Protein AF-X1N0J0-F1 (afdb_monomer)

Sequence (139 aa):
MSIEQNRWSVVGGQWVEPDETLSSGESLIRQFLIARDFYSKNLKIKDVHIAWSPDVFTGHPVTLAKIYAGCGIQNYVFSRSEPEGKKVFWWESKDGSRILAYKIPGHYNPTYGKLPDYIDTWINTTNYDKPMITIGKGD

Mean predicted aligned error: 4.54 Å

Nearest PDB structures (foldseek):
  1o7d-assembly1_A  TM=8.623E-01  e=2.997E-05  Bos taurus
  7qsx-assembly1_C  TM=4.994E-01  e=1.825E+00  synthetic construct
  7qsv-assembly1_B  TM=5.008E-01  e=1.825E+00  synthetic construct
  5nv3-assembly1_B  TM=5.269E-01  e=3.516E+00  Cereibacter sphaeroides
  8ioj-assembly1_H  TM=4.889E-01  e=3.754E+00  Synechococcus elongatus PCC 6301

InterPro domains:
  IPR000602 Glycoside hydrolase family 38, N-terminal domain [PF01074] (3-123)
  IPR011330 Glycoside hydrolase/deacetylase, beta/alpha-barrel [SSF88713] (3-126)
  IPR027291 Glycoside hydrolase 38, N-terminal domain superfamily [G3DSA:3.20.110.10] (2-132)

Secondary structure (DSSP, 8-state):
-TTTTTS------SSS---TTTS-HHHHHHHHHHHHHHIIIII------EEEESS--S---TTHHHHHHHTT--EEEE-SS--TT-SEEEEE-TTS-EEEEEEPSS-SS--GGGHHHHHHHHHHHSS-S------S---

Structure (mmCIF, N/CA/C/O backbone):
data_AF-X1N0J0-F1
#
_entry.id   AF-X1N0J0-F1
#
loop_
_atom_site.group_PDB
_atom_site.id
_atom_site.type_symbol
_atom_site.label_atom_id
_atom_site.label_alt_id
_atom_site.label_comp_id
_atom_site.label_asym_id
_atom_site.label_entity_id
_atom_site.label_seq_id
_atom_site.pdbx_PDB_ins_code
_atom_site.Cartn_x
_atom_site.Cartn_y
_atom_site.Cartn_z
_atom_site.occupancy
_atom_site.B_iso_or_equiv
_atom_site.auth_seq_id
_atom_site.auth_comp_id
_atom_site.auth_asym_id
_atom_site.auth_atom_id
_atom_site.pdbx_PDB_model_num
ATOM 1 N N . MET A 1 1 ? -18.700 18.196 0.151 1.00 61.72 1 MET A N 1
ATOM 2 C CA . MET A 1 1 ? -17.209 18.272 0.125 1.00 61.72 1 MET A CA 1
ATOM 3 C C . MET A 1 1 ? -16.657 17.532 -1.094 1.00 61.72 1 MET A C 1
ATOM 5 O O . MET A 1 1 ? -17.347 16.663 -1.604 1.00 61.72 1 MET A O 1
ATOM 9 N N . SER A 1 2 ? -15.437 17.824 -1.568 1.00 80.06 2 SER A N 1
ATOM 10 C CA . SER A 1 2 ? -14.836 17.140 -2.739 1.00 80.06 2 SER A CA 1
ATOM 11 C C . SER A 1 2 ? -14.709 15.610 -2.591 1.00 80.06 2 SER A C 1
ATOM 13 O O . SER A 1 2 ? -14.689 1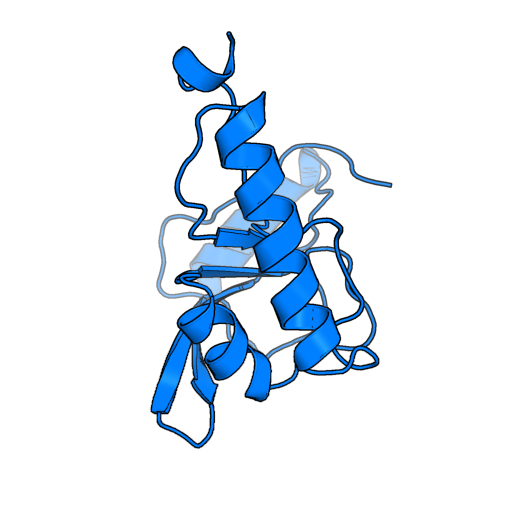4.913 -3.603 1.00 80.06 2 SER A O 1
ATOM 15 N N . ILE A 1 3 ? -14.686 15.099 -1.353 1.00 80.38 3 ILE A N 1
ATOM 16 C CA . ILE A 1 3 ? -14.745 13.664 -1.020 1.00 80.38 3 ILE A CA 1
ATOM 17 C C . ILE A 1 3 ? -16.130 13.077 -1.343 1.00 80.38 3 ILE A C 1
ATOM 19 O O . ILE A 1 3 ? -16.225 12.113 -2.088 1.00 80.38 3 ILE A O 1
ATOM 23 N N . GLU A 1 4 ? -17.219 13.703 -0.874 1.00 80.81 4 GLU A N 1
ATOM 24 C CA . GLU A 1 4 ? -18.606 13.270 -1.163 1.00 80.81 4 GLU A CA 1
ATOM 25 C C . GLU A 1 4 ? -18.936 13.317 -2.669 1.00 80.81 4 GLU A C 1
ATOM 27 O O . GLU A 1 4 ? -19.843 12.637 -3.135 1.00 80.81 4 GLU A O 1
ATOM 32 N N . GLN A 1 5 ? -18.189 14.116 -3.438 1.00 86.31 5 GLN A N 1
ATOM 33 C CA . GLN A 1 5 ? -18.302 14.219 -4.897 1.00 86.31 5 GLN A CA 1
ATOM 34 C C . GLN A 1 5 ? -17.393 13.228 -5.648 1.00 86.31 5 GLN A C 1
ATOM 36 O O . GLN A 1 5 ? -17.231 13.367 -6.857 1.00 86.31 5 GLN A O 1
ATOM 41 N N . ASN A 1 6 ? -16.775 12.263 -4.954 1.00 84.00 6 ASN A N 1
ATOM 42 C CA . ASN A 1 6 ? -15.864 11.253 -5.510 1.00 84.00 6 ASN A CA 1
ATOM 43 C C . ASN A 1 6 ? -14.682 11.822 -6.315 1.00 84.00 6 ASN A C 1
ATOM 45 O O . ASN A 1 6 ? -14.119 11.143 -7.170 1.00 84.00 6 ASN A O 1
ATOM 49 N N . ARG A 1 7 ? -14.273 13.068 -6.044 1.00 90.81 7 ARG A N 1
ATOM 50 C CA . ARG A 1 7 ? -13.066 13.654 -6.652 1.00 90.81 7 ARG A CA 1
ATOM 51 C C . ARG A 1 7 ? -11.807 13.392 -5.833 1.00 90.81 7 ARG A C 1
ATOM 53 O O . ARG A 1 7 ? -10.710 13.550 -6.349 1.00 90.81 7 ARG A O 1
ATOM 60 N N . TRP A 1 8 ? -11.970 13.064 -4.553 1.00 89.88 8 TRP A N 1
ATOM 61 C CA . TRP A 1 8 ? -10.888 12.799 -3.609 1.00 89.88 8 TRP A CA 1
ATOM 62 C C . TRP A 1 8 ? -11.154 11.464 -2.927 1.00 89.88 8 TRP A C 1
ATOM 64 O O . TRP A 1 8 ? -12.228 11.272 -2.360 1.00 89.88 8 TRP A O 1
ATOM 74 N N . SER A 1 9 ? -10.170 10.571 -2.976 1.00 90.56 9 SER A N 1
ATOM 75 C CA . SER A 1 9 ? -10.195 9.285 -2.277 1.00 90.56 9 SER A CA 1
ATOM 76 C C . SER A 1 9 ? -9.151 9.297 -1.170 1.00 90.56 9 SER A C 1
ATOM 78 O O . SER A 1 9 ? -8.035 9.767 -1.381 1.00 90.56 9 SER A O 1
ATOM 80 N N . VAL A 1 10 ? -9.512 8.788 0.006 1.00 92.12 10 VAL A N 1
ATOM 81 C CA . VAL A 1 10 ? -8.575 8.624 1.123 1.00 92.12 10 VAL A CA 1
ATOM 82 C C . VAL A 1 10 ? -7.947 7.237 1.030 1.00 92.12 10 VAL A C 1
ATOM 84 O O . VAL A 1 10 ? -8.656 6.237 0.927 1.00 92.12 10 VAL A O 1
ATOM 87 N N . VAL A 1 11 ? -6.618 7.194 1.057 1.00 93.75 11 VAL A N 1
ATOM 88 C CA . VAL A 1 11 ? -5.795 5.975 1.034 1.00 93.75 11 VAL A CA 1
ATOM 89 C C . VAL A 1 11 ? -4.793 6.013 2.191 1.00 93.75 11 VAL A C 1
ATOM 91 O O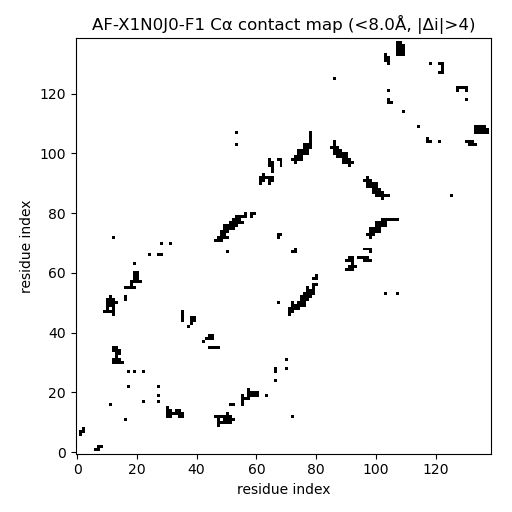 . VAL A 1 11 ? -4.725 6.999 2.923 1.00 93.75 11 VAL A O 1
ATOM 94 N N . GLY A 1 12 ? -4.044 4.932 2.389 1.00 91.69 12 GLY A N 1
ATOM 95 C CA . GLY A 1 12 ? -3.111 4.757 3.501 1.00 91.69 12 GLY A CA 1
ATOM 96 C C . GLY A 1 12 ? -3.768 4.027 4.664 1.00 91.69 12 GLY A C 1
ATOM 97 O O . GLY A 1 12 ? -3.322 2.965 5.084 1.00 91.69 12 GLY A O 1
ATOM 98 N N . GLY A 1 13 ? -4.857 4.581 5.194 1.00 91.38 13 GLY A N 1
ATOM 99 C CA . GLY A 1 13 ? -5.528 3.997 6.357 1.00 91.38 13 GLY A CA 1
ATOM 100 C C . GLY A 1 13 ? -4.769 4.203 7.675 1.00 91.38 13 GLY A C 1
ATOM 101 O O . GLY A 1 13 ? -5.325 3.928 8.731 1.00 91.38 13 GLY A O 1
ATOM 102 N N . GLN A 1 14 ? -3.530 4.691 7.615 1.00 94.88 14 GLN A N 1
ATOM 103 C CA . GLN A 1 14 ? -2.626 4.963 8.731 1.00 94.88 14 GLN A CA 1
ATOM 104 C C . GLN A 1 14 ? -2.621 6.461 9.060 1.00 94.88 14 GLN A C 1
ATOM 106 O O . GLN A 1 14 ? -2.988 7.294 8.232 1.00 94.88 14 GLN A O 1
ATOM 111 N N . TRP A 1 15 ? -2.227 6.814 10.286 1.00 95.88 15 TRP A N 1
ATOM 112 C CA . TRP A 1 15 ? -2.222 8.211 10.737 1.00 95.88 15 TRP A CA 1
ATOM 113 C C . TRP A 1 15 ? -1.085 9.021 10.103 1.00 95.88 15 TRP A C 1
ATOM 115 O O . TRP A 1 15 ? -1.274 10.179 9.739 1.00 95.88 15 TRP A O 1
ATOM 125 N N . VAL A 1 16 ? 0.072 8.388 9.933 1.00 94.44 16 VAL A N 1
ATOM 126 C CA . VAL A 1 16 ? 1.188 8.859 9.100 1.00 94.44 16 VAL A CA 1
ATOM 127 C C . VAL A 1 16 ? 1.625 7.733 8.159 1.00 94.44 16 VAL A C 1
ATOM 129 O O . VAL A 1 16 ? 1.027 6.661 8.183 1.00 94.44 16 VAL A O 1
ATOM 132 N N . GLU A 1 17 ? 2.670 7.954 7.364 1.00 93.06 17 GLU A N 1
ATOM 133 C CA . GLU A 1 17 ? 3.409 6.903 6.651 1.00 93.06 17 GLU A CA 1
ATOM 134 C C . GLU A 1 17 ? 4.563 6.424 7.561 1.00 93.06 17 GLU A C 1
ATOM 136 O O . GLU A 1 17 ? 5.607 7.079 7.615 1.00 93.06 17 GLU A O 1
ATOM 141 N N . PRO A 1 18 ? 4.368 5.385 8.404 1.00 91.81 18 PRO A N 1
ATOM 142 C CA . PRO A 1 18 ? 5.368 4.992 9.387 1.00 91.81 18 PRO A CA 1
ATOM 143 C C . PRO A 1 18 ? 6.485 4.171 8.747 1.00 91.81 18 PRO A C 1
ATOM 145 O O . PRO A 1 18 ? 6.288 3.471 7.758 1.00 91.81 18 PRO A O 1
ATOM 148 N N . ASP A 1 19 ? 7.631 4.137 9.420 1.00 90.38 19 ASP A N 1
ATOM 149 C CA . ASP A 1 19 ? 8.614 3.096 9.164 1.00 90.38 19 ASP A CA 1
ATOM 150 C C . ASP A 1 19 ? 8.037 1.720 9.535 1.00 90.38 19 ASP A C 1
ATOM 152 O O . ASP A 1 19 ? 7.602 1.498 10.670 1.00 90.38 19 ASP A O 1
ATOM 156 N N . GLU A 1 20 ? 8.021 0.797 8.582 1.00 89.69 20 GLU 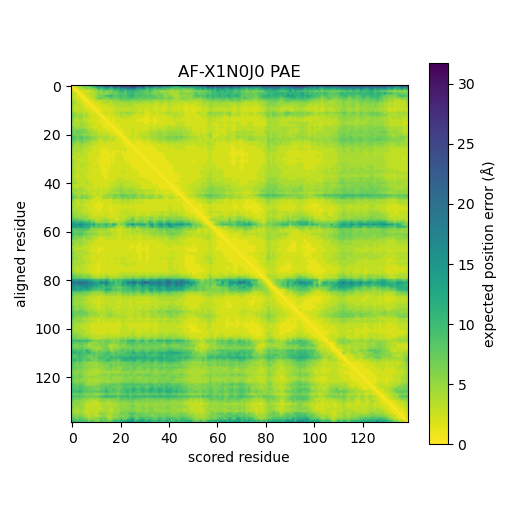A N 1
ATOM 157 C CA . GLU A 1 20 ? 7.351 -0.498 8.724 1.00 89.69 20 GLU A CA 1
ATOM 158 C C . GLU A 1 20 ? 8.232 -1.585 9.354 1.00 89.69 20 GLU A C 1
ATOM 160 O O . GLU A 1 20 ? 7.717 -2.620 9.778 1.00 89.69 20 GLU A O 1
ATOM 165 N N . THR A 1 21 ? 9.545 -1.354 9.446 1.00 89.00 21 THR A N 1
ATOM 166 C CA . THR A 1 21 ? 10.516 -2.333 9.955 1.00 89.00 21 THR A CA 1
ATOM 167 C C . THR A 1 21 ? 10.933 -2.027 11.394 1.00 89.00 21 THR A C 1
ATOM 169 O O . THR A 1 21 ? 11.089 -2.940 12.204 1.00 89.00 21 THR A O 1
ATOM 172 N N . LEU A 1 22 ? 11.098 -0.747 11.733 1.00 89.62 22 LEU A N 1
ATOM 173 C CA . LEU A 1 22 ? 11.487 -0.275 13.064 1.00 89.62 22 LEU A CA 1
ATOM 174 C C . LEU A 1 22 ? 10.299 -0.183 14.025 1.00 89.62 22 LEU A C 1
ATOM 176 O O . LEU A 1 22 ? 10.474 -0.282 15.242 1.00 89.62 22 LEU A O 1
ATOM 180 N N . SER A 1 23 ? 9.089 0.022 13.502 1.00 90.69 23 SER A N 1
ATOM 181 C CA . SER A 1 23 ? 7.891 0.123 14.332 1.00 90.69 23 SER A CA 1
ATOM 182 C C . SER A 1 23 ? 7.504 -1.227 14.925 1.00 90.69 23 SER A C 1
ATOM 184 O O . SER A 1 23 ? 7.463 -2.250 14.244 1.00 90.69 23 SER A O 1
ATOM 186 N N . SER A 1 24 ? 7.122 -1.224 16.204 1.00 93.31 24 SER A N 1
ATOM 187 C CA . SER A 1 24 ? 6.497 -2.399 16.811 1.00 93.31 24 SER A CA 1
ATOM 188 C C . SER A 1 24 ? 5.147 -2.707 16.147 1.00 93.31 24 SER A C 1
ATOM 190 O O . SER A 1 24 ? 4.470 -1.805 15.646 1.00 93.31 24 SER A O 1
ATOM 192 N N . GLY A 1 25 ? 4.707 -3.967 16.204 1.00 93.75 25 GLY A N 1
ATOM 193 C CA . GLY A 1 25 ? 3.399 -4.357 15.665 1.00 93.75 25 GLY A CA 1
ATOM 194 C C . GLY A 1 25 ? 2.234 -3.579 16.291 1.00 93.75 25 GLY A C 1
ATOM 195 O O . GLY A 1 25 ? 1.346 -3.128 15.575 1.00 93.75 25 GLY A O 1
ATOM 196 N N . GLU A 1 26 ? 2.272 -3.339 17.606 1.00 96.25 26 GLU A N 1
ATOM 197 C CA . GLU A 1 26 ? 1.270 -2.520 18.305 1.00 96.25 26 GLU A CA 1
ATOM 198 C C . GLU A 1 26 ? 1.290 -1.065 17.818 1.00 96.25 26 GLU A C 1
ATOM 200 O O . GLU A 1 26 ? 0.237 -0.462 17.608 1.00 96.25 26 GLU A O 1
ATOM 205 N N . SER A 1 27 ? 2.480 -0.502 17.581 1.00 95.69 27 SER A N 1
ATOM 206 C CA . SER A 1 27 ? 2.615 0.847 17.023 1.00 95.69 27 SER A CA 1
ATOM 207 C C . SER A 1 27 ? 1.962 0.940 15.645 1.00 95.69 27 SER A C 1
ATOM 209 O O . SER A 1 27 ? 1.211 1.882 15.402 1.00 95.69 27 SER A O 1
ATOM 211 N N . LEU A 1 28 ? 2.190 -0.048 14.772 1.00 95.62 28 LEU A N 1
ATOM 212 C CA . LEU A 1 28 ? 1.566 -0.109 13.447 1.00 95.62 28 LEU A CA 1
ATOM 213 C C . LEU A 1 28 ? 0.040 -0.226 13.544 1.00 95.62 28 LEU A C 1
ATOM 215 O O . LEU A 1 28 ? -0.667 0.511 12.866 1.00 95.62 28 LEU A O 1
ATOM 219 N N . ILE A 1 29 ? -0.480 -1.081 14.429 1.00 96.69 29 ILE A N 1
ATOM 220 C CA . ILE A 1 29 ? -1.930 -1.218 14.655 1.00 96.69 29 ILE A CA 1
ATOM 221 C C . ILE A 1 29 ? -2.536 0.114 15.116 1.00 96.69 29 ILE A C 1
ATOM 223 O O . ILE A 1 29 ? -3.591 0.527 14.627 1.00 96.69 29 ILE A O 1
ATOM 227 N N . ARG A 1 30 ? -1.862 0.834 16.020 1.00 97.12 30 ARG A N 1
ATOM 228 C CA . ARG A 1 30 ? -2.332 2.139 16.506 1.00 97.12 30 ARG A CA 1
ATOM 229 C C . ARG A 1 30 ? -2.409 3.195 15.413 1.00 97.12 30 ARG A C 1
ATOM 231 O O . ARG A 1 30 ? -3.329 4.008 15.470 1.00 97.12 30 ARG A O 1
ATOM 238 N N . GLN A 1 31 ? -1.526 3.157 14.411 1.00 96.94 31 GLN A N 1
ATOM 239 C CA . GLN A 1 31 ? -1.630 4.048 13.249 1.00 96.94 31 GLN A CA 1
ATOM 240 C C . GLN A 1 31 ? -2.999 3.909 12.572 1.00 96.94 31 GLN A C 1
ATOM 242 O O . GLN A 1 31 ? -3.644 4.920 12.303 1.00 96.94 31 GLN A O 1
ATOM 247 N N . PHE A 1 32 ? -3.476 2.677 12.373 1.00 95.75 32 PHE A N 1
ATOM 248 C CA . PHE A 1 32 ? -4.786 2.418 11.769 1.00 95.75 32 PHE A CA 1
ATOM 249 C C . PHE A 1 32 ? -5.950 2.804 12.683 1.00 95.75 32 PHE A C 1
ATOM 251 O O . PHE A 1 32 ? -6.938 3.378 12.230 1.00 95.75 32 PHE A O 1
ATOM 258 N N . LEU A 1 33 ? -5.850 2.515 13.984 1.00 95.25 33 LEU A N 1
ATOM 259 C CA . LEU A 1 33 ? -6.920 2.830 14.935 1.00 95.25 33 LEU A CA 1
ATOM 260 C C . LEU A 1 33 ? -7.158 4.339 15.061 1.00 95.25 33 LEU A C 1
ATOM 262 O O . LEU A 1 33 ? -8.309 4.775 15.025 1.00 95.25 33 LEU A O 1
ATOM 266 N N . ILE A 1 34 ? -6.081 5.120 15.190 1.00 96.19 34 ILE A N 1
ATOM 267 C CA . ILE A 1 34 ? -6.148 6.582 15.317 1.00 96.19 34 ILE A CA 1
ATOM 268 C C . ILE A 1 34 ? -6.697 7.194 14.024 1.00 96.19 34 ILE A C 1
ATOM 270 O O . ILE A 1 34 ? -7.619 8.009 14.068 1.00 96.19 34 ILE A O 1
ATOM 274 N N . ALA A 1 35 ? -6.180 6.762 12.872 1.00 96.19 35 ALA A N 1
ATOM 275 C CA . ALA A 1 35 ? -6.643 7.236 11.574 1.00 96.19 35 ALA A CA 1
ATOM 276 C C . ALA A 1 35 ? -8.123 6.930 11.338 1.00 96.19 35 ALA A C 1
ATOM 278 O O . ALA A 1 35 ? -8.876 7.825 10.966 1.00 96.19 35 ALA A O 1
ATOM 279 N N . ARG A 1 36 ? -8.573 5.705 11.630 1.00 94.56 36 ARG A N 1
ATOM 280 C CA . ARG A 1 36 ? -9.979 5.311 11.479 1.00 94.56 36 ARG A CA 1
ATOM 281 C C . ARG A 1 36 ? -10.919 6.151 12.343 1.00 94.56 36 ARG A C 1
ATOM 283 O O . ARG A 1 36 ? -11.976 6.560 11.866 1.00 94.56 36 ARG A O 1
ATOM 290 N N . ASP A 1 37 ? -10.545 6.423 13.593 1.00 94.88 37 ASP A N 1
ATOM 291 C CA . ASP A 1 37 ? -11.339 7.280 14.480 1.00 94.88 37 ASP A CA 1
ATOM 292 C C . ASP A 1 37 ? -11.486 8.698 13.903 1.00 94.88 37 ASP A C 1
ATOM 294 O O . ASP A 1 37 ? -12.598 9.228 13.816 1.00 94.88 37 ASP A O 1
ATOM 298 N N . PHE A 1 38 ? -10.387 9.273 13.410 1.00 95.44 38 PHE A N 1
ATOM 299 C CA . PHE A 1 38 ? -10.396 10.577 12.750 1.00 95.44 38 PHE A CA 1
ATOM 300 C C . PHE A 1 38 ? -11.220 10.573 11.454 1.00 95.44 38 PHE A C 1
ATOM 302 O O . PHE A 1 38 ? -12.075 11.436 11.257 1.00 95.44 38 PHE A O 1
ATOM 309 N N . TYR A 1 39 ? -11.024 9.591 10.573 1.00 94.31 39 TYR A N 1
ATOM 310 C CA . TYR A 1 39 ? -11.763 9.485 9.313 1.00 94.31 39 TYR A CA 1
ATOM 311 C C . TYR A 1 39 ? -13.271 9.374 9.542 1.00 94.31 39 TYR A C 1
ATOM 313 O O . TYR A 1 39 ? -14.047 10.059 8.867 1.00 94.31 39 TYR A O 1
ATOM 321 N N . SER A 1 40 ? -13.691 8.589 10.536 1.00 93.38 40 SER A N 1
ATOM 322 C CA . SER A 1 40 ? -15.103 8.442 10.877 1.00 93.38 40 SER A CA 1
ATOM 323 C C . SER A 1 40 ? -15.698 9.746 11.412 1.00 93.38 40 SER A C 1
ATOM 325 O O . SER A 1 40 ? -16.808 10.109 11.024 1.00 93.38 40 SER A O 1
ATOM 327 N N . LYS A 1 41 ? -14.987 10.455 12.298 1.00 94.94 41 LYS A N 1
ATOM 328 C CA . LYS A 1 41 ? -15.488 11.678 12.950 1.00 94.94 41 LYS A CA 1
ATOM 329 C C . LYS A 1 41 ? -15.464 12.899 12.033 1.00 94.94 41 LYS A C 1
ATOM 331 O O . LYS A 1 41 ? -16.392 13.703 12.065 1.00 94.94 41 LYS A O 1
ATOM 336 N N . ASN A 1 42 ? -14.418 13.039 11.222 1.00 93.88 42 ASN A N 1
ATOM 337 C CA . ASN A 1 42 ? -14.134 14.271 10.487 1.00 93.88 42 ASN A CA 1
ATOM 338 C C . ASN A 1 42 ? -14.439 14.167 8.990 1.00 93.88 42 ASN A C 1
ATOM 340 O O . ASN A 1 42 ? -14.828 15.165 8.387 1.00 93.88 42 ASN A O 1
ATOM 344 N N . LEU A 1 43 ? -14.274 12.985 8.386 1.00 91.12 43 LEU A N 1
ATOM 345 C CA . LEU A 1 43 ? -14.418 12.789 6.937 1.00 91.12 43 LEU A CA 1
ATOM 346 C C . LEU A 1 43 ? -15.649 11.956 6.555 1.00 91.12 43 LEU A C 1
ATOM 348 O O . LEU A 1 43 ? -15.950 11.836 5.370 1.00 91.12 43 LEU A O 1
ATOM 352 N N . LYS A 1 44 ? -16.373 11.404 7.543 1.00 90.81 44 LYS A N 1
ATOM 353 C CA . LYS A 1 44 ? -17.490 10.458 7.359 1.00 90.81 44 LYS A CA 1
ATOM 354 C C . LYS A 1 44 ? -17.093 9.211 6.549 1.00 90.81 44 LYS A C 1
ATOM 356 O O . LYS A 1 44 ? -17.930 8.614 5.874 1.00 90.81 44 LYS A O 1
ATOM 361 N N . ILE A 1 45 ? -15.823 8.815 6.623 1.00 90.62 45 ILE A N 1
ATOM 362 C CA . ILE A 1 45 ? -15.286 7.614 5.976 1.00 90.62 45 ILE A CA 1
ATOM 363 C C . ILE A 1 45 ? -15.171 6.530 7.042 1.00 90.62 45 ILE A C 1
ATOM 365 O O . ILE A 1 45 ? -14.519 6.736 8.063 1.00 90.62 45 ILE A O 1
ATOM 369 N N . LYS A 1 46 ? -15.833 5.393 6.819 1.00 85.12 46 LYS A N 1
ATOM 370 C CA . LYS A 1 46 ? -15.853 4.285 7.785 1.00 85.12 46 LYS A CA 1
ATOM 371 C C . LYS A 1 46 ? -14.636 3.380 7.651 1.00 85.12 46 LYS A C 1
ATOM 373 O O . LYS A 1 46 ? -14.026 3.039 8.658 1.00 85.12 46 LYS A O 1
ATOM 378 N N . ASP A 1 47 ? -14.278 3.055 6.414 1.00 87.19 47 ASP A N 1
ATOM 379 C CA . ASP A 1 47 ? -13.267 2.054 6.110 1.00 87.19 47 ASP A CA 1
ATOM 380 C C . ASP A 1 47 ? -12.335 2.546 4.998 1.00 87.19 47 ASP A C 1
ATOM 382 O O . ASP A 1 47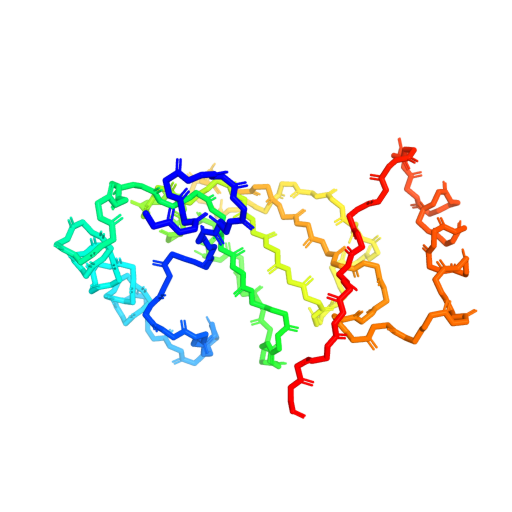 ? -12.767 3.157 4.018 1.00 87.19 47 ASP A O 1
ATOM 386 N N . VAL A 1 48 ? -11.044 2.265 5.164 1.00 94.38 48 VAL A N 1
ATOM 387 C CA . VAL A 1 48 ? -10.002 2.449 4.152 1.00 94.38 48 VAL A CA 1
ATOM 388 C C . VAL A 1 48 ? -9.353 1.087 3.958 1.00 94.38 48 VAL A C 1
ATOM 390 O O . VAL A 1 48 ? -8.936 0.469 4.931 1.00 94.38 48 VAL A O 1
ATOM 393 N N . HIS A 1 49 ? -9.288 0.611 2.715 1.00 95.69 49 HIS A N 1
ATOM 394 C CA . HIS A 1 49 ? -8.835 -0.752 2.395 1.00 95.69 49 HIS A CA 1
ATOM 395 C C . HIS A 1 49 ? -7.493 -0.802 1.659 1.00 95.69 49 HIS A C 1
ATOM 397 O O . HIS A 1 49 ? -7.028 -1.887 1.300 1.00 95.69 49 HIS A O 1
ATOM 403 N N . ILE A 1 50 ? -6.891 0.359 1.399 1.00 96.25 50 ILE A N 1
ATOM 404 C CA . ILE A 1 50 ? -5.639 0.496 0.658 1.00 96.25 50 ILE A CA 1
ATOM 405 C C . ILE A 1 50 ? -4.626 1.155 1.584 1.00 96.25 50 ILE A C 1
ATOM 407 O O . ILE A 1 50 ? -4.817 2.313 1.948 1.00 96.25 50 ILE A O 1
ATOM 411 N N . ALA A 1 51 ? -3.564 0.434 1.933 1.00 95.62 51 ALA A N 1
ATOM 412 C CA . ALA A 1 51 ? -2.376 1.018 2.542 1.00 95.62 51 ALA A CA 1
ATOM 413 C C . ALA A 1 51 ? -1.441 1.568 1.458 1.00 95.62 51 ALA A C 1
ATOM 415 O O . ALA A 1 51 ? -1.364 1.017 0.357 1.00 95.62 51 ALA A O 1
ATOM 416 N N . TRP A 1 52 ? -0.782 2.684 1.758 1.00 94.56 52 TRP A N 1
ATOM 417 C CA . TRP A 1 52 ? -0.048 3.500 0.796 1.00 94.56 52 TRP A CA 1
ATOM 418 C C . TRP A 1 52 ? 1.253 3.986 1.433 1.00 94.56 52 TRP A C 1
ATOM 420 O O . TRP A 1 52 ? 1.218 4.894 2.259 1.00 94.56 52 TRP A O 1
ATOM 430 N N . SER A 1 53 ? 2.365 3.375 1.025 1.00 93.81 53 SER A N 1
ATOM 431 C CA . SER A 1 53 ? 3.704 3.621 1.575 1.00 93.81 53 SER A CA 1
ATOM 432 C C . SER A 1 53 ? 4.759 3.725 0.456 1.00 93.81 53 SER A C 1
ATOM 434 O O . SER A 1 53 ? 5.611 2.842 0.299 1.00 93.81 53 SER A O 1
ATOM 436 N N . PRO A 1 54 ? 4.677 4.734 -0.429 1.00 91.75 54 PRO A N 1
ATOM 437 C CA . PRO A 1 54 ? 5.604 4.884 -1.545 1.00 91.75 54 PRO A CA 1
ATOM 438 C C . PRO A 1 54 ? 7.038 5.238 -1.114 1.00 91.75 54 PRO A C 1
ATOM 440 O O . PRO A 1 54 ? 7.961 4.905 -1.855 1.00 91.75 54 PRO A O 1
ATOM 443 N N . ASP A 1 55 ? 7.241 5.873 0.042 1.00 90.62 55 ASP A N 1
ATOM 444 C CA . ASP A 1 55 ? 8.501 6.513 0.450 1.00 90.62 55 ASP A CA 1
ATOM 445 C C . ASP A 1 55 ? 9.204 5.791 1.624 1.00 90.62 55 ASP A C 1
ATOM 447 O O . ASP A 1 55 ? 10.230 6.234 2.138 1.00 90.62 55 ASP A O 1
ATOM 451 N N . VAL A 1 56 ? 8.734 4.609 2.030 1.00 86.31 56 VAL A N 1
ATOM 452 C CA . VAL A 1 56 ? 9.361 3.837 3.121 1.00 86.31 56 VAL A CA 1
ATOM 453 C C . VAL A 1 56 ? 10.683 3.189 2.669 1.00 86.31 56 VAL A C 1
ATOM 455 O O . VAL A 1 56 ? 10.730 2.413 1.717 1.00 86.31 56 VAL A O 1
ATOM 458 N N . PHE A 1 57 ? 11.791 3.505 3.353 1.00 79.50 57 PHE A N 1
ATOM 459 C CA . PHE A 1 57 ? 13.152 3.093 2.960 1.00 79.50 57 PHE A CA 1
ATOM 460 C C . PHE A 1 57 ? 13.641 1.769 3.565 1.00 79.50 57 PHE A C 1
ATOM 462 O O . PHE A 1 57 ? 14.437 1.070 2.941 1.00 79.50 57 PHE A O 1
ATOM 469 N N . THR A 1 58 ? 13.233 1.443 4.792 1.00 73.75 58 THR A N 1
ATOM 470 C CA . THR A 1 58 ? 13.820 0.344 5.590 1.00 73.75 58 THR A CA 1
ATOM 471 C C . THR A 1 58 ? 13.338 -1.044 5.185 1.00 73.75 58 THR A C 1
ATOM 473 O O . THR A 1 58 ? 13.881 -2.047 5.650 1.00 73.75 58 THR A O 1
ATOM 476 N N . GLY A 1 59 ? 12.371 -1.103 4.270 1.00 80.31 59 GLY A N 1
ATOM 477 C CA . GLY A 1 59 ? 11.809 -2.327 3.726 1.00 80.31 59 GLY A CA 1
ATOM 478 C C . GLY A 1 59 ? 10.429 -2.648 4.287 1.00 80.31 59 GLY A C 1
ATOM 479 O O . GLY A 1 59 ? 9.883 -1.941 5.131 1.00 80.31 59 GLY A O 1
ATOM 480 N N . HIS A 1 60 ? 9.881 -3.746 3.775 1.00 87.50 60 HIS A N 1
ATOM 481 C CA . HIS A 1 60 ? 8.491 -4.145 3.957 1.00 87.50 60 HIS A CA 1
ATOM 482 C C . HIS A 1 60 ? 8.460 -5.589 4.482 1.00 87.50 60 HIS A C 1
ATOM 484 O O . HIS A 1 60 ? 8.627 -6.533 3.700 1.00 87.50 60 HIS A O 1
ATOM 490 N N . PRO A 1 61 ? 8.350 -5.811 5.803 1.00 89.06 61 PRO A N 1
ATOM 491 C CA . PRO A 1 61 ? 8.418 -7.157 6.355 1.00 89.06 61 PRO A CA 1
ATOM 492 C C . PRO A 1 61 ? 7.194 -8.004 5.988 1.00 89.06 61 PRO A C 1
ATOM 494 O O . PRO A 1 61 ? 6.060 -7.538 5.937 1.00 89.06 61 PRO A O 1
ATOM 497 N N . VAL A 1 62 ? 7.404 -9.313 5.822 1.00 87.38 62 VAL A N 1
ATOM 498 C CA . VAL A 1 62 ? 6.338 -10.270 5.461 1.00 87.38 62 VAL A CA 1
ATOM 499 C C . VAL A 1 62 ? 5.206 -10.328 6.494 1.00 87.38 62 VAL A C 1
ATOM 501 O O . VAL A 1 62 ? 4.072 -10.674 6.164 1.00 87.38 62 VAL A O 1
ATOM 504 N N . THR A 1 63 ? 5.487 -9.939 7.739 1.00 91.00 63 THR A N 1
ATOM 505 C CA . THR A 1 63 ? 4.511 -9.837 8.832 1.00 91.00 63 THR A CA 1
ATOM 506 C C . THR A 1 63 ? 3.485 -8.718 8.647 1.00 91.00 63 THR A C 1
ATOM 508 O O . THR A 1 63 ? 2.468 -8.729 9.340 1.00 91.00 63 THR A O 1
ATOM 511 N N . LEU A 1 64 ? 3.710 -7.767 7.730 1.00 92.25 64 LEU A N 1
ATOM 512 C CA . LEU A 1 64 ? 2.744 -6.703 7.442 1.00 92.25 64 LEU A CA 1
ATOM 513 C C . LEU A 1 64 ? 1.417 -7.264 6.953 1.00 92.25 64 LEU A C 1
ATOM 515 O O . LEU A 1 64 ? 0.379 -6.762 7.364 1.00 92.25 64 LEU A O 1
ATOM 519 N N . ALA A 1 65 ? 1.440 -8.336 6.156 1.00 94.75 65 ALA A N 1
ATOM 520 C CA . ALA A 1 65 ? 0.224 -8.951 5.635 1.00 94.75 65 ALA A CA 1
ATOM 521 C C . ALA A 1 65 ? -0.758 -9.332 6.751 1.00 94.75 65 ALA A C 1
ATOM 523 O O . ALA A 1 65 ? -1.940 -9.012 6.660 1.00 94.75 65 ALA A O 1
ATOM 524 N N . LYS A 1 66 ? -0.264 -9.920 7.846 1.00 95.88 66 LYS A N 1
ATOM 525 C CA . LYS A 1 66 ? -1.059 -10.203 9.046 1.00 95.88 66 LYS A CA 1
ATOM 526 C C . LYS A 1 66 ? -1.640 -8.944 9.681 1.00 95.88 66 LYS A C 1
ATOM 528 O O . LYS A 1 66 ? -2.833 -8.901 9.973 1.00 95.88 66 LYS A O 1
ATOM 533 N N . ILE A 1 67 ? -0.799 -7.942 9.935 1.00 95.88 67 ILE A N 1
ATOM 534 C CA . ILE A 1 67 ? -1.216 -6.721 10.638 1.00 95.88 67 ILE A CA 1
ATOM 535 C C . ILE A 1 67 ? -2.254 -5.969 9.802 1.00 95.88 67 ILE A C 1
ATOM 537 O O . ILE A 1 67 ? -3.322 -5.626 10.298 1.00 95.88 67 ILE A O 1
ATOM 541 N N . TYR A 1 68 ? -1.961 -5.761 8.522 1.00 96.12 68 TYR A N 1
ATOM 542 C CA . TYR A 1 68 ? -2.777 -4.975 7.606 1.00 96.12 68 TYR A CA 1
ATOM 543 C C . TYR A 1 68 ? -4.118 -5.664 7.360 1.00 96.12 68 TYR A C 1
ATOM 545 O O . TYR A 1 68 ? -5.159 -5.025 7.522 1.00 96.12 68 TYR A O 1
ATOM 553 N N . ALA A 1 69 ? -4.116 -6.975 7.094 1.00 96.75 69 ALA A N 1
ATOM 554 C CA . ALA A 1 69 ? -5.352 -7.747 6.982 1.00 96.75 69 ALA A CA 1
ATOM 555 C C . ALA A 1 69 ? -6.184 -7.677 8.275 1.00 96.75 69 ALA A C 1
ATOM 557 O O . ALA A 1 69 ? -7.391 -7.443 8.217 1.00 96.75 69 ALA A O 1
ATOM 558 N N . GLY A 1 70 ? -5.545 -7.794 9.445 1.00 95.88 70 GLY A N 1
ATOM 559 C CA . GLY A 1 70 ? -6.204 -7.642 10.747 1.00 95.88 70 GLY A CA 1
ATOM 560 C C . GLY A 1 70 ? -6.798 -6.248 10.987 1.00 95.88 70 GLY A C 1
ATOM 561 O O . GLY A 1 70 ? -7.790 -6.115 11.702 1.00 95.88 70 GLY A O 1
ATOM 562 N N . CYS A 1 71 ? -6.239 -5.214 10.356 1.00 95.50 71 CYS A N 1
ATOM 563 C CA . CYS A 1 71 ? -6.753 -3.844 10.378 1.00 95.50 71 CYS A CA 1
ATOM 564 C C . CYS A 1 71 ? -7.792 -3.550 9.276 1.00 95.50 71 CYS A C 1
ATOM 566 O O . CYS A 1 71 ? -8.278 -2.423 9.201 1.00 95.50 71 CYS A O 1
ATOM 568 N N . GLY A 1 72 ? -8.163 -4.534 8.446 1.00 95.25 72 GLY A N 1
ATOM 569 C CA . GLY A 1 72 ? -9.143 -4.374 7.363 1.00 95.25 72 GLY A CA 1
ATOM 570 C C . GLY A 1 72 ? -8.564 -3.859 6.038 1.00 95.25 72 GLY A C 1
ATOM 571 O O . GLY A 1 72 ? -9.323 -3.548 5.114 1.00 95.25 72 GLY A O 1
ATOM 572 N N . ILE A 1 73 ? -7.237 -3.788 5.924 1.00 96.81 73 ILE A N 1
ATOM 573 C CA . ILE A 1 73 ? -6.532 -3.448 4.688 1.00 96.81 73 ILE A CA 1
ATOM 574 C 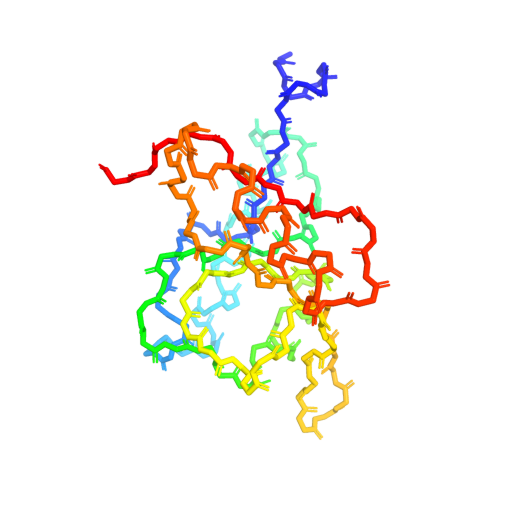C . ILE A 1 73 ? -6.453 -4.682 3.794 1.00 96.81 73 ILE A C 1
ATOM 576 O O . ILE A 1 73 ? -6.082 -5.769 4.230 1.00 96.81 73 ILE A O 1
ATOM 580 N N . GLN A 1 74 ? -6.783 -4.497 2.520 1.00 96.88 74 GLN A N 1
ATOM 581 C CA . GLN A 1 74 ? -6.816 -5.564 1.519 1.00 96.88 74 GLN A CA 1
ATOM 582 C C . GLN A 1 74 ? -5.717 -5.394 0.474 1.00 96.88 74 GLN A C 1
ATOM 584 O O . GLN A 1 74 ? -5.197 -6.384 -0.038 1.00 96.88 74 GLN A O 1
ATOM 589 N N . ASN A 1 75 ? -5.364 -4.144 0.170 1.00 96.62 75 ASN A N 1
ATOM 590 C CA . ASN A 1 75 ? -4.38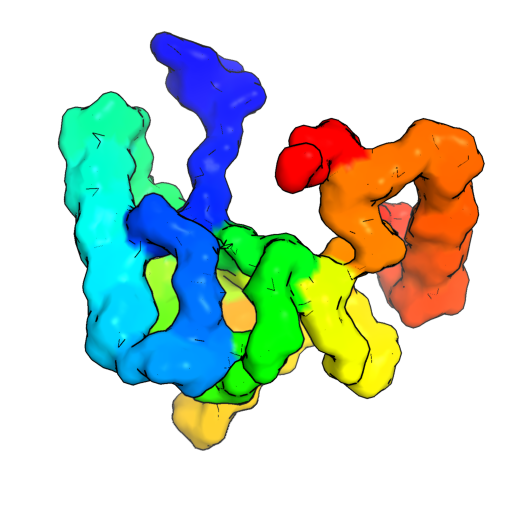1 -3.798 -0.843 1.00 96.62 75 ASN A CA 1
ATOM 591 C C . ASN A 1 75 ? -3.260 -2.969 -0.229 1.00 96.62 75 ASN A C 1
ATOM 593 O O . ASN A 1 75 ? -3.502 -2.138 0.647 1.00 96.62 75 ASN A O 1
ATOM 597 N N . TYR A 1 76 ? -2.051 -3.164 -0.729 1.00 95.31 76 TYR A N 1
ATOM 598 C CA . TYR A 1 76 ? -0.878 -2.432 -0.293 1.00 95.31 76 TYR A CA 1
ATOM 599 C C . TYR A 1 76 ? -0.103 -1.902 -1.486 1.00 95.31 76 TYR A C 1
ATOM 601 O O . TYR A 1 76 ? 0.282 -2.670 -2.364 1.00 95.31 76 TYR A O 1
ATOM 609 N N . VAL A 1 77 ? 0.110 -0.590 -1.519 1.00 94.62 77 VAL A N 1
ATOM 610 C CA . VAL A 1 77 ? 0.846 0.092 -2.579 1.00 94.62 77 VAL A CA 1
ATOM 611 C C . VAL A 1 77 ? 2.145 0.644 -2.019 1.00 94.62 77 VAL A C 1
ATOM 613 O O . VAL A 1 77 ? 2.133 1.375 -1.031 1.00 94.62 77 VAL A O 1
ATOM 616 N N . PHE A 1 78 ? 3.251 0.335 -2.685 1.00 92.81 78 PHE A N 1
ATOM 617 C CA . PHE A 1 78 ? 4.587 0.767 -2.285 1.00 92.81 78 PHE A CA 1
ATOM 618 C C . PHE A 1 78 ? 5.473 1.002 -3.516 1.00 92.81 78 PHE A C 1
ATOM 620 O O . PHE A 1 78 ? 5.173 0.517 -4.612 1.00 92.81 78 PHE A O 1
ATOM 627 N N . SER A 1 79 ? 6.555 1.772 -3.368 1.00 90.00 79 SER A N 1
ATOM 628 C CA . SER A 1 79 ? 7.483 2.065 -4.479 1.00 90.00 79 SER A CA 1
ATOM 629 C C . SER A 1 79 ? 8.874 1.484 -4.262 1.00 90.00 79 SER A C 1
ATOM 631 O O . SER A 1 79 ? 9.514 1.047 -5.222 1.00 90.00 79 SER A O 1
ATOM 633 N N . ARG A 1 80 ? 9.368 1.523 -3.023 1.00 85.25 80 ARG A N 1
ATOM 634 C CA . ARG A 1 80 ? 10.741 1.143 -2.688 1.00 85.25 80 ARG A CA 1
ATOM 635 C C . ARG A 1 80 ? 10.851 -0.344 -2.374 1.00 85.25 80 ARG A C 1
ATOM 637 O O . ARG A 1 80 ? 9.861 -1.007 -2.121 1.00 85.25 80 ARG A O 1
ATOM 644 N N . SER A 1 81 ? 12.069 -0.882 -2.414 1.00 79.06 81 SER A N 1
ATOM 645 C CA . SER A 1 81 ? 12.351 -2.328 -2.382 1.00 79.06 81 SER A CA 1
ATOM 646 C C . SER A 1 81 ? 11.979 -3.081 -3.673 1.00 79.06 81 SER A C 1
ATOM 648 O O . SER A 1 81 ? 11.059 -2.724 -4.411 1.00 79.06 81 SER A O 1
ATOM 650 N N . GLU A 1 82 ? 12.733 -4.134 -3.995 1.00 67.06 82 GLU A N 1
ATOM 651 C CA . GLU A 1 82 ? 12.503 -4.997 -5.161 1.00 67.06 82 GLU A CA 1
ATOM 652 C C . GLU A 1 82 ? 12.087 -6.395 -4.687 1.00 67.06 82 GLU A C 1
ATOM 654 O O . GLU A 1 82 ? 12.941 -7.171 -4.258 1.00 67.06 82 GLU A O 1
ATOM 659 N N . PRO A 1 83 ? 10.793 -6.749 -4.759 1.00 70.19 83 PRO A N 1
ATOM 660 C CA . PRO A 1 83 ? 10.321 -8.075 -4.379 1.00 70.19 83 PRO A CA 1
ATOM 661 C C . PRO A 1 83 ? 10.588 -9.063 -5.523 1.00 70.19 83 PRO A C 1
ATOM 663 O O . PRO A 1 83 ? 9.668 -9.476 -6.222 1.00 70.19 83 PRO A O 1
ATOM 666 N N . GLU A 1 84 ? 11.857 -9.403 -5.765 1.00 78.50 84 GLU A N 1
ATOM 667 C CA . GLU A 1 84 ? 12.276 -10.424 -6.746 1.00 78.50 84 GLU A CA 1
ATOM 668 C C . GLU A 1 84 ? 11.637 -10.246 -8.145 1.00 78.50 84 GLU A C 1
ATOM 670 O O . GLU A 1 84 ? 11.238 -11.205 -8.800 1.00 78.50 84 GLU A O 1
ATOM 675 N N . GLY A 1 85 ? 11.471 -8.997 -8.595 1.00 78.75 85 GLY A N 1
ATOM 676 C CA . GLY A 1 85 ? 10.851 -8.669 -9.886 1.00 78.75 85 GLY A CA 1
ATOM 677 C C . GLY A 1 85 ? 9.318 -8.759 -9.931 1.00 78.75 85 GLY A C 1
ATOM 678 O O . GLY A 1 85 ? 8.724 -8.404 -10.949 1.00 78.75 85 GLY A O 1
ATOM 679 N N . LYS A 1 86 ? 8.649 -9.161 -8.843 1.00 85.94 86 LYS A N 1
ATOM 680 C CA . LYS A 1 86 ? 7.181 -9.184 -8.750 1.00 85.94 86 LYS A CA 1
ATOM 681 C C . LYS A 1 86 ? 6.627 -7.757 -8.728 1.00 85.94 86 LYS A C 1
ATOM 683 O O . LYS A 1 86 ? 7.132 -6.883 -8.027 1.00 85.94 86 LYS A O 1
ATOM 688 N N . LYS A 1 87 ? 5.565 -7.506 -9.494 1.00 88.88 87 LYS A N 1
ATOM 689 C CA . LYS A 1 87 ? 4.905 -6.186 -9.555 1.00 88.88 87 LYS A CA 1
ATOM 690 C C . LYS A 1 87 ? 3.527 -6.183 -8.904 1.00 88.88 87 LYS A C 1
ATOM 692 O O . LYS A 1 87 ? 3.190 -5.242 -8.197 1.00 88.88 87 LYS A O 1
ATOM 697 N N . VAL A 1 88 ? 2.772 -7.263 -9.092 1.00 92.62 88 VAL A N 1
ATOM 698 C CA . VAL A 1 88 ? 1.505 -7.526 -8.402 1.00 92.62 88 VAL A CA 1
ATOM 699 C C . VAL A 1 88 ? 1.576 -8.932 -7.835 1.00 92.62 88 VAL A C 1
ATOM 701 O O . VAL A 1 88 ? 1.842 -9.877 -8.577 1.00 92.62 88 VAL A O 1
ATOM 704 N N . PHE A 1 89 ? 1.403 -9.083 -6.527 1.00 92.81 89 PHE A N 1
ATOM 705 C CA . PHE A 1 89 ? 1.509 -10.387 -5.877 1.00 92.81 89 PHE A CA 1
ATOM 706 C C . PHE A 1 89 ? 0.744 -10.426 -4.558 1.00 92.81 89 PHE A C 1
ATOM 708 O O . PHE A 1 89 ? 0.514 -9.402 -3.918 1.00 92.81 89 PHE A O 1
ATOM 715 N N . TRP A 1 90 ? 0.368 -11.630 -4.133 1.00 94.12 90 TRP A N 1
ATOM 716 C CA . TRP A 1 90 ? -0.124 -11.847 -2.778 1.00 94.12 90 TRP A CA 1
ATOM 717 C C . TRP A 1 90 ? 1.051 -11.824 -1.809 1.00 94.12 90 TRP A C 1
ATOM 719 O O . TRP A 1 90 ? 1.954 -12.657 -1.898 1.00 94.12 90 TRP A O 1
ATOM 729 N N . TRP A 1 91 ? 1.037 -10.866 -0.890 1.00 93.12 91 TRP A N 1
ATOM 730 C CA . TRP A 1 91 ? 1.956 -10.847 0.234 1.00 93.12 91 TRP A CA 1
ATOM 731 C C . TRP A 1 91 ? 1.345 -11.667 1.355 1.00 93.12 91 TRP A C 1
ATOM 733 O O . TRP A 1 91 ? 0.293 -11.295 1.868 1.00 93.12 91 TRP A O 1
ATOM 743 N N . GLU A 1 92 ? 1.973 -12.783 1.713 1.00 94.75 92 GLU A N 1
ATOM 744 C CA . GLU A 1 92 ? 1.414 -13.752 2.655 1.00 94.75 92 GLU A CA 1
ATOM 745 C C . GLU A 1 92 ? 2.301 -13.902 3.895 1.00 94.75 92 GLU A C 1
ATOM 747 O O . GLU A 1 92 ? 3.496 -14.174 3.799 1.00 94.75 92 GLU A O 1
ATOM 752 N N . SER A 1 93 ? 1.706 -13.711 5.072 1.00 94.50 93 SER A N 1
ATOM 753 C CA . SER A 1 93 ? 2.324 -13.979 6.370 1.00 94.50 93 SER A CA 1
ATOM 754 C C . SER A 1 93 ? 2.306 -15.474 6.699 1.00 94.50 93 SER A C 1
ATOM 756 O O . SER A 1 93 ? 1.481 -16.229 6.200 1.00 94.50 93 SER A O 1
ATOM 758 N N . LYS A 1 94 ? 3.171 -15.910 7.626 1.00 93.94 94 LYS A N 1
ATOM 759 C CA . LYS A 1 94 ? 3.262 -17.323 8.057 1.00 93.94 94 LYS A CA 1
ATOM 760 C C . LYS A 1 94 ? 1.957 -17.917 8.603 1.00 93.94 94 LYS A C 1
ATOM 762 O O . LYS A 1 94 ? 1.849 -19.133 8.691 1.00 93.94 94 LYS A O 1
ATOM 767 N N . ASP A 1 95 ? 1.010 -17.084 9.019 1.00 94.19 95 ASP A N 1
ATOM 768 C CA . ASP A 1 95 ? -0.297 -17.517 9.516 1.00 94.19 95 ASP A CA 1
ATOM 769 C C . ASP A 1 95 ? -1.374 -17.619 8.423 1.00 94.19 95 ASP A C 1
ATOM 771 O O . ASP A 1 95 ? -2.535 -17.859 8.742 1.00 94.19 95 ASP A O 1
ATOM 775 N N . GLY A 1 96 ? -1.004 -17.441 7.150 1.00 94.62 96 GLY A N 1
ATOM 776 C CA . GLY A 1 96 ? -1.908 -17.495 5.998 1.00 94.62 96 GLY A CA 1
ATOM 777 C C . GLY A 1 96 ? -2.644 -16.182 5.715 1.00 94.62 96 GLY A C 1
ATOM 778 O O . GLY A 1 96 ? -3.369 -16.085 4.723 1.00 94.62 96 GLY A O 1
ATOM 779 N N . SER A 1 97 ? -2.461 -15.151 6.548 1.00 96.56 97 SER A N 1
ATOM 780 C CA . SER A 1 97 ? -2.999 -13.818 6.264 1.00 96.56 97 SER A CA 1
ATOM 781 C C . SER A 1 97 ? -2.334 -13.253 5.016 1.00 96.56 97 SER A C 1
ATOM 783 O O . S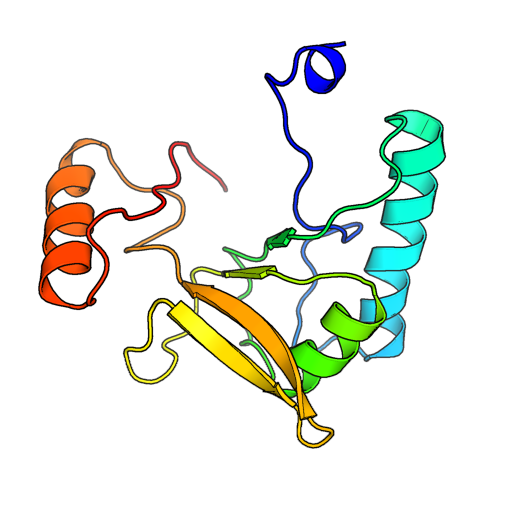ER A 1 97 ? -1.106 -13.271 4.908 1.00 96.56 97 SER A O 1
ATOM 785 N N . ARG A 1 98 ? -3.129 -12.706 4.093 1.00 96.25 98 ARG A N 1
ATOM 786 C CA . ARG A 1 98 ? -2.620 -12.164 2.832 1.00 96.25 98 ARG A CA 1
ATOM 787 C C . ARG A 1 98 ? -3.231 -10.819 2.469 1.00 96.25 98 ARG A C 1
ATOM 789 O O . ARG A 1 98 ? -4.411 -10.585 2.717 1.00 96.25 98 ARG A O 1
ATOM 796 N N . ILE A 1 99 ? -2.431 -9.991 1.810 1.00 96.56 99 ILE A N 1
ATOM 797 C CA . ILE A 1 99 ? -2.841 -8.721 1.199 1.00 96.56 99 ILE A CA 1
ATOM 798 C C . ILE A 1 99 ? -2.350 -8.670 -0.250 1.00 96.56 99 ILE A C 1
ATOM 800 O O . ILE A 1 99 ? -1.326 -9.273 -0.581 1.00 96.56 99 ILE A O 1
ATOM 804 N N . LEU A 1 100 ? -3.079 -7.978 -1.125 1.00 96.25 100 LEU A N 1
ATOM 805 C CA . LEU A 1 100 ? -2.665 -7.796 -2.512 1.00 96.25 100 LEU A CA 1
ATOM 806 C C . LEU A 1 100 ? -1.684 -6.628 -2.596 1.00 96.25 100 LEU A C 1
ATOM 808 O O . LEU A 1 100 ? -2.046 -5.475 -2.371 1.00 96.25 100 LEU A O 1
ATOM 812 N N . ALA A 1 101 ? -0.435 -6.933 -2.909 1.00 94.50 101 ALA A N 1
ATOM 813 C CA . ALA A 1 101 ? 0.629 -5.955 -2.992 1.00 94.50 101 ALA A CA 1
ATOM 814 C C . ALA A 1 101 ? 0.812 -5.479 -4.436 1.00 94.50 101 ALA A C 1
ATOM 816 O O . ALA A 1 101 ? 0.861 -6.287 -5.366 1.00 94.50 101 ALA A O 1
ATOM 817 N N . TYR A 1 102 ? 0.931 -4.166 -4.606 1.00 93.88 102 TYR A N 1
ATOM 818 C CA . TYR A 1 102 ? 1.153 -3.487 -5.871 1.00 93.88 102 TYR A CA 1
ATOM 819 C C . TYR A 1 102 ? 2.394 -2.604 -5.763 1.00 93.88 102 TYR A C 1
ATOM 821 O O . TYR A 1 102 ? 2.427 -1.641 -4.994 1.00 93.88 102 TYR A O 1
ATOM 829 N N . LYS A 1 103 ? 3.408 -2.912 -6.568 1.00 91.69 103 LYS A N 1
ATOM 830 C CA . LYS A 1 103 ? 4.601 -2.082 -6.692 1.00 91.69 103 LYS A CA 1
ATOM 831 C C . LYS A 1 103 ? 4.404 -1.048 -7.796 1.00 91.69 103 LYS A C 1
ATOM 833 O O . LYS A 1 103 ? 4.167 -1.414 -8.948 1.00 91.69 103 LYS A O 1
ATOM 838 N N . ILE A 1 104 ? 4.558 0.228 -7.449 1.00 91.00 104 ILE A N 1
ATOM 839 C CA . ILE A 1 104 ? 4.450 1.342 -8.396 1.00 91.00 104 ILE A CA 1
ATOM 840 C C . ILE A 1 104 ? 5.473 1.163 -9.539 1.00 91.00 104 ILE A C 1
ATOM 842 O O . ILE A 1 104 ? 6.647 0.881 -9.274 1.00 91.00 104 ILE A O 1
ATOM 846 N N . PRO A 1 105 ? 5.065 1.318 -10.815 1.00 87.69 105 PRO A N 1
ATOM 847 C CA . PRO A 1 105 ? 5.990 1.316 -11.943 1.00 87.69 105 PRO A CA 1
ATOM 848 C C . PRO A 1 105 ? 6.960 2.501 -11.848 1.00 87.69 105 PRO A C 1
ATOM 850 O O . PRO A 1 105 ? 6.550 3.659 -11.874 1.00 87.69 105 PRO A O 1
ATOM 853 N N . GLY A 1 106 ? 8.261 2.221 -11.755 1.00 84.44 106 GLY A N 1
ATOM 854 C CA . GLY A 1 106 ? 9.281 3.264 -11.651 1.00 84.44 106 GLY A CA 1
ATOM 855 C C . GLY A 1 106 ? 9.313 3.925 -10.269 1.00 84.44 106 GLY A C 1
ATOM 856 O O . GLY A 1 106 ? 9.790 3.319 -9.313 1.00 84.44 106 GLY A O 1
ATOM 857 N N . HIS A 1 107 ? 8.860 5.178 -10.18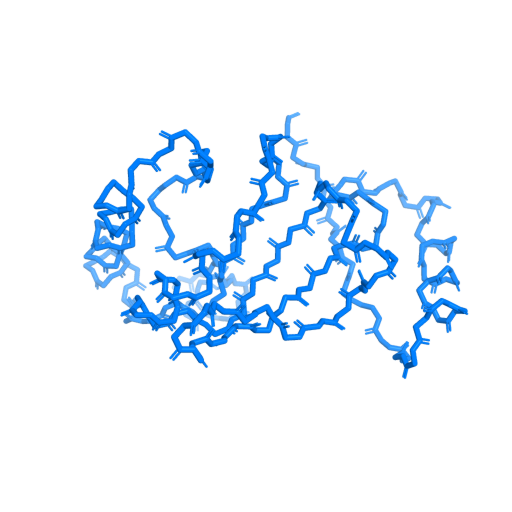3 1.00 82.94 107 HIS A N 1
ATOM 858 C CA . HIS A 1 107 ? 8.882 6.003 -8.969 1.00 82.94 107 HIS A CA 1
ATOM 859 C C . HIS A 1 107 ? 7.536 6.709 -8.782 1.00 82.94 107 HIS A C 1
ATOM 861 O O . HIS A 1 107 ? 6.887 7.047 -9.770 1.00 82.94 107 HIS A O 1
ATOM 867 N N . TYR A 1 108 ? 7.158 7.029 -7.540 1.00 84.94 108 TYR A N 1
ATOM 868 C CA . TYR A 1 108 ? 5.906 7.741 -7.235 1.00 84.94 108 TYR A CA 1
ATOM 869 C C . TYR A 1 108 ? 5.848 9.192 -7.763 1.00 84.94 108 TYR A C 1
ATOM 871 O O . TYR A 1 108 ? 4.775 9.789 -7.806 1.00 84.94 108 TYR A O 1
ATOM 879 N N . ASN A 1 109 ? 6.986 9.716 -8.242 1.00 87.69 109 ASN A N 1
ATOM 880 C CA . ASN A 1 109 ? 7.158 11.044 -8.852 1.00 87.69 109 ASN A CA 1
ATOM 881 C C . ASN A 1 109 ? 7.648 10.946 -10.310 1.00 87.69 109 ASN A C 1
ATOM 883 O O . ASN A 1 109 ? 8.785 11.338 -10.601 1.00 87.69 109 ASN A O 1
ATOM 887 N N . PRO A 1 110 ? 6.874 10.376 -11.246 1.00 83.69 110 PRO A N 1
ATOM 888 C CA . PRO A 1 110 ? 7.333 10.248 -12.617 1.00 83.69 110 PRO A CA 1
ATOM 889 C C . PRO A 1 110 ? 7.330 11.607 -13.325 1.00 83.69 110 PRO A C 1
ATOM 891 O O . PRO A 1 110 ? 6.410 12.413 -13.189 1.00 83.69 110 PRO A O 1
ATOM 894 N N . THR A 1 111 ? 8.348 11.853 -14.148 1.00 84.50 111 THR A N 1
ATOM 895 C CA . THR A 1 111 ? 8.303 12.954 -15.112 1.00 84.50 111 THR A CA 1
ATOM 896 C C . THR A 1 111 ? 7.426 12.557 -16.296 1.00 84.50 111 THR A C 1
ATOM 898 O O . THR A 1 111 ? 7.507 11.426 -16.774 1.00 84.50 111 THR A O 1
ATOM 901 N N . TYR A 1 112 ? 6.623 13.493 -16.814 1.00 83.75 112 TYR A N 1
ATOM 902 C CA . TYR A 1 112 ? 5.696 13.221 -17.924 1.00 83.75 112 TYR A CA 1
ATOM 903 C C . TYR A 1 112 ? 6.372 12.576 -19.143 1.00 83.75 112 TYR A C 1
ATOM 905 O O . TYR A 1 112 ? 5.796 11.688 -19.760 1.00 83.75 112 TYR A O 1
ATOM 913 N N . GLY A 1 113 ? 7.613 12.966 -19.452 1.00 85.69 113 GLY A N 1
ATOM 914 C CA . GLY A 1 113 ? 8.370 12.396 -20.570 1.00 85.69 113 GLY A CA 1
ATOM 915 C C . GLY A 1 113 ? 8.756 10.922 -20.403 1.00 85.69 113 GLY A C 1
ATOM 916 O O . GLY A 1 113 ? 8.966 10.257 -21.406 1.00 85.69 113 GLY A O 1
ATOM 917 N N . LYS A 1 114 ? 8.820 10.402 -19.169 1.00 84.62 114 LYS A N 1
ATOM 918 C CA . LYS A 1 114 ? 9.155 8.995 -18.876 1.00 84.62 114 LYS A CA 1
ATOM 919 C C . LYS A 1 114 ? 7.930 8.098 -18.696 1.00 84.62 114 LYS A C 1
ATOM 921 O O . LYS A 1 114 ? 8.076 6.897 -18.493 1.00 84.62 114 LYS A O 1
ATOM 926 N N . LEU A 1 115 ? 6.722 8.664 -18.738 1.00 86.56 115 LEU A N 1
ATOM 927 C CA . LEU A 1 115 ? 5.491 7.887 -18.599 1.00 86.56 115 LEU A CA 1
ATOM 928 C C . LEU A 1 115 ? 5.358 6.771 -19.648 1.00 86.56 115 LEU A C 1
ATOM 930 O O . LEU A 1 115 ? 5.011 5.665 -19.233 1.00 86.56 115 LEU A O 1
ATOM 934 N N . PRO A 1 116 ? 5.660 7.000 -20.946 1.00 89.12 116 PRO A N 1
ATOM 935 C CA . PRO A 1 116 ? 5.625 5.929 -21.941 1.00 89.12 116 PRO A CA 1
ATOM 936 C C . PRO A 1 116 ? 6.543 4.762 -21.562 1.00 89.12 116 PRO A C 1
ATOM 938 O O . PRO A 1 116 ? 6.084 3.626 -21.511 1.00 89.12 116 PRO A O 1
ATOM 941 N N . ASP A 1 117 ? 7.782 5.049 -21.150 1.00 88.88 117 ASP A N 1
ATOM 942 C CA . ASP A 1 117 ? 8.760 4.024 -20.765 1.00 88.88 117 ASP A CA 1
ATOM 943 C C . ASP A 1 117 ? 8.271 3.160 -19.591 1.00 88.88 117 ASP A C 1
ATOM 945 O O . ASP A 1 117 ? 8.478 1.944 -19.571 1.00 88.88 117 ASP A O 1
ATOM 949 N N . TYR A 1 118 ? 7.612 3.766 -18.594 1.00 87.62 118 TYR A N 1
ATOM 950 C CA . TYR A 1 118 ? 7.059 3.027 -17.455 1.00 87.62 118 TYR A CA 1
ATOM 951 C C . TYR A 1 118 ? 5.887 2.131 -17.853 1.00 87.62 118 TYR A C 1
ATOM 953 O O . TYR A 1 118 ? 5.779 1.014 -17.342 1.00 87.62 118 TYR A O 1
ATOM 961 N N . ILE A 1 119 ? 5.030 2.600 -18.762 1.00 88.62 119 ILE A N 1
ATOM 962 C CA . ILE A 1 119 ? 3.903 1.822 -19.285 1.00 88.62 119 ILE A CA 1
ATOM 963 C C . ILE A 1 119 ? 4.423 0.654 -20.127 1.00 88.62 119 ILE A C 1
ATOM 965 O O . ILE A 1 119 ? 4.022 -0.486 -19.895 1.00 88.62 119 ILE A O 1
ATOM 969 N N . ASP A 1 120 ? 5.370 0.906 -21.029 1.00 89.06 120 ASP A N 1
ATOM 970 C CA . ASP A 1 120 ? 5.975 -0.127 -21.871 1.00 89.06 120 ASP A CA 1
ATOM 971 C C . ASP A 1 120 ? 6.704 -1.168 -21.022 1.00 89.06 120 ASP A C 1
ATOM 973 O O . ASP A 1 120 ? 6.543 -2.373 -21.218 1.00 89.06 120 ASP A O 1
ATOM 977 N N . THR A 1 121 ? 7.465 -0.727 -20.018 1.00 88.25 121 THR A N 1
ATOM 978 C CA . THR A 1 121 ? 8.120 -1.641 -19.075 1.00 88.25 121 THR A CA 1
ATOM 979 C C . THR A 1 121 ? 7.087 -2.489 -18.338 1.00 88.25 121 THR A C 1
ATOM 981 O O . THR A 1 121 ? 7.277 -3.695 -18.203 1.00 88.25 121 THR A O 1
ATOM 984 N N . TRP A 1 122 ? 5.982 -1.900 -17.875 1.00 89.69 122 TRP A N 1
ATOM 985 C CA . TRP A 1 122 ? 4.922 -2.639 -17.190 1.00 89.69 122 TRP A CA 1
ATOM 986 C C . TRP A 1 122 ? 4.299 -3.717 -18.078 1.00 89.69 122 TRP A C 1
ATOM 988 O O . TRP A 1 122 ? 4.211 -4.870 -17.661 1.00 89.69 122 TRP A O 1
ATOM 998 N N . ILE A 1 123 ? 3.905 -3.361 -19.300 1.00 89.62 123 ILE A N 1
ATOM 999 C CA . ILE A 1 123 ? 3.258 -4.286 -20.238 1.00 89.62 123 ILE A CA 1
ATOM 1000 C C . ILE A 1 123 ? 4.211 -5.424 -20.630 1.00 89.62 123 ILE A C 1
ATOM 1002 O O . ILE A 1 123 ? 3.786 -6.565 -20.756 1.00 89.62 123 ILE A O 1
ATOM 1006 N N . ASN A 1 124 ? 5.507 -5.138 -20.780 1.00 87.69 124 ASN A N 1
ATOM 1007 C CA . ASN A 1 124 ? 6.494 -6.142 -21.184 1.00 87.69 124 ASN A CA 1
ATOM 1008 C C . ASN A 1 124 ? 6.981 -7.036 -20.031 1.00 87.69 124 ASN A C 1
ATOM 1010 O O . ASN A 1 124 ? 7.461 -8.142 -20.273 1.00 87.69 124 ASN A O 1
ATOM 1014 N N . THR A 1 125 ? 6.903 -6.565 -18.783 1.00 86.00 125 THR A N 1
ATOM 1015 C CA . THR A 1 125 ? 7.397 -7.307 -17.603 1.00 86.00 125 THR A CA 1
ATOM 1016 C C . THR A 1 125 ? 6.290 -7.946 -16.774 1.00 86.00 125 THR A C 1
ATOM 1018 O O . THR A 1 125 ? 6.574 -8.735 -15.872 1.00 86.00 125 THR A O 1
ATOM 1021 N N . THR A 1 126 ? 5.029 -7.626 -17.060 1.00 85.56 126 THR A N 1
ATOM 1022 C CA . THR A 1 126 ? 3.872 -8.148 -16.335 1.00 85.56 126 THR A CA 1
ATOM 1023 C C . THR A 1 126 ? 2.838 -8.719 -17.297 1.00 85.56 126 THR A C 1
ATOM 1025 O O . THR A 1 126 ? 2.797 -8.366 -18.467 1.00 85.56 126 THR A O 1
ATOM 1028 N N . ASN A 1 127 ? 1.949 -9.572 -16.790 1.00 86.81 127 ASN A N 1
ATOM 1029 C CA . ASN A 1 127 ? 0.823 -10.097 -17.568 1.00 86.81 127 ASN A CA 1
ATOM 1030 C C . ASN A 1 127 ? -0.411 -9.169 -17.517 1.00 86.81 127 ASN A C 1
ATOM 1032 O O . ASN A 1 127 ? -1.531 -9.635 -17.724 1.00 86.81 127 ASN A O 1
ATOM 1036 N N . TYR A 1 128 ? -0.233 -7.886 -17.177 1.00 87.75 128 TYR A N 1
ATOM 1037 C CA . TYR A 1 128 ? -1.320 -6.923 -16.999 1.00 87.75 128 TYR A CA 1
ATOM 1038 C C . TYR A 1 128 ? -1.230 -5.801 -18.034 1.00 87.75 128 TYR A C 1
ATOM 1040 O O . TYR A 1 128 ? -0.201 -5.147 -18.175 1.00 87.75 128 TYR A O 1
ATOM 1048 N N . ASP A 1 129 ? -2.346 -5.524 -18.702 1.00 87.56 129 ASP A N 1
ATOM 1049 C CA . ASP A 1 129 ? -2.477 -4.501 -19.745 1.00 87.56 129 ASP A CA 1
ATOM 1050 C C . ASP A 1 129 ? -2.620 -3.073 -19.190 1.00 87.56 129 ASP A C 1
ATOM 1052 O O . ASP A 1 129 ? -2.437 -2.096 -19.915 1.00 87.56 129 ASP A O 1
ATOM 1056 N N . LYS A 1 130 ? -2.954 -2.937 -17.900 1.00 87.81 130 LYS A N 1
ATOM 1057 C CA . LYS A 1 130 ? -3.276 -1.653 -17.261 1.00 87.81 130 LYS A CA 1
ATOM 1058 C C . LYS A 1 130 ? -2.411 -1.395 -16.024 1.00 87.81 130 LYS A C 1
ATOM 1060 O O . LYS A 1 130 ? -2.707 -1.944 -14.959 1.00 87.81 130 LYS A O 1
ATOM 1065 N N . PRO A 1 131 ? -1.373 -0.546 -16.123 1.00 90.12 131 PRO A N 1
ATOM 1066 C CA . PRO A 1 131 ? -0.663 -0.049 -14.951 1.00 90.12 131 PRO A CA 1
ATOM 1067 C C . PRO A 1 131 ? -1.465 1.027 -14.212 1.00 90.12 131 PRO A C 1
ATOM 1069 O O . PRO A 1 131 ? -2.143 1.853 -14.824 1.00 90.12 131 PRO A O 1
ATOM 1072 N N . MET A 1 132 ? -1.305 1.080 -12.890 1.00 90.44 132 MET A N 1
ATOM 1073 C CA . MET A 1 132 ? -1.598 2.277 -12.111 1.00 90.44 132 MET A CA 1
ATOM 1074 C C . MET A 1 132 ? -0.370 3.186 -12.150 1.00 90.44 132 MET A C 1
ATOM 1076 O O . MET A 1 132 ? 0.721 2.796 -11.739 1.00 90.44 132 MET A O 1
ATOM 1080 N N . ILE A 1 133 ? -0.564 4.410 -12.626 1.00 88.69 133 ILE A N 1
ATOM 1081 C CA . ILE A 1 133 ? 0.476 5.433 -12.701 1.00 88.69 133 ILE A CA 1
ATOM 1082 C C . ILE A 1 133 ? 0.152 6.529 -11.691 1.00 88.69 133 ILE A C 1
ATOM 1084 O O . ILE A 1 133 ? -0.958 7.061 -11.671 1.00 88.69 133 ILE A O 1
ATOM 1088 N N . THR A 1 134 ? 1.130 6.888 -10.868 1.00 89.38 134 THR A N 1
ATOM 1089 C CA . THR A 1 134 ? 1.033 8.027 -9.954 1.00 89.38 134 THR A CA 1
ATOM 1090 C C . THR A 1 134 ? 1.413 9.300 -10.693 1.00 89.38 134 THR A C 1
ATOM 1092 O O . THR A 1 134 ? 2.513 9.402 -11.217 1.00 89.38 134 THR A O 1
ATOM 1095 N N . ILE A 1 135 ? 0.520 10.284 -10.751 1.00 88.88 135 ILE A N 1
ATOM 1096 C CA . ILE A 1 135 ? 0.820 11.595 -11.336 1.00 88.88 135 ILE A CA 1
ATOM 1097 C C . ILE A 1 135 ? 0.881 12.608 -10.203 1.00 88.88 135 ILE A C 1
ATOM 1099 O O . ILE A 1 135 ? -0.053 12.715 -9.411 1.00 88.88 135 ILE A O 1
ATOM 1103 N N . GLY A 1 136 ? 1.976 13.358 -10.142 1.00 86.56 136 GLY A N 1
ATOM 1104 C CA . GLY A 1 136 ? 2.201 14.359 -9.112 1.00 86.56 136 GLY A CA 1
ATOM 1105 C C . GLY A 1 136 ? 3.654 14.392 -8.667 1.00 86.56 136 GLY A C 1
ATOM 1106 O O . GLY A 1 136 ? 4.520 13.740 -9.253 1.00 86.56 136 GLY A O 1
ATOM 1107 N N . LYS A 1 137 ? 3.904 15.193 -7.635 1.00 85.31 137 LYS A N 1
ATOM 1108 C CA . LYS A 1 137 ? 5.194 15.277 -6.968 1.00 85.31 137 LYS A CA 1
ATOM 1109 C C . LYS A 1 137 ? 4.972 15.256 -5.455 1.00 85.31 137 LYS A C 1
ATOM 1111 O O . LYS A 1 137 ? 4.317 16.153 -4.933 1.00 85.31 137 LYS A O 1
ATOM 1116 N N . GLY A 1 138 ? 5.476 14.220 -4.800 1.00 81.19 138 GLY A N 1
ATOM 1117 C CA . GLY A 1 138 ? 5.807 14.191 -3.378 1.00 81.19 138 GLY A CA 1
ATOM 1118 C C . GLY A 1 138 ? 7.236 14.688 -3.137 1.00 81.19 138 GLY A C 1
ATOM 1119 O O . GLY A 1 138 ? 7.998 14.838 -4.097 1.00 81.19 138 GLY A O 1
ATOM 1120 N N . ASP A 1 139 ? 7.566 14.905 -1.866 1.00 77.00 139 ASP A N 1
ATOM 1121 C CA . ASP A 1 139 ? 8.790 15.545 -1.344 1.00 77.00 139 ASP A CA 1
ATOM 1122 C C . ASP A 1 139 ? 8.861 17.061 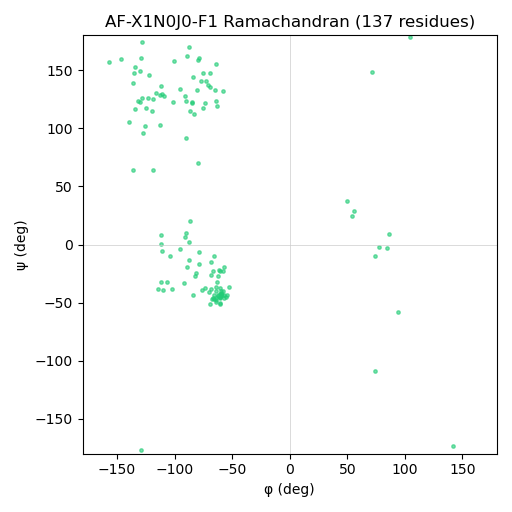-1.615 1.00 77.00 139 ASP A C 1
ATOM 1124 O O . ASP A 1 139 ? 9.566 17.518 -2.551 1.00 77.00 139 ASP A O 1
#

Organism: NCBI:txid412755

Solvent-accessible surface area (backbone atoms only — not comparable to full-atom values): 8126 Å² total; per-residue (Å²): 105,63,50,85,68,72,76,47,82,81,66,29,38,39,62,65,82,68,64,64,61,83,47,53,73,67,58,56,50,47,28,33,54,55,26,38,54,46,31,41,75,77,68,72,39,81,80,46,42,35,31,54,43,55,81,48,81,86,44,81,54,57,62,47,18,41,56,38,39,74,70,57,24,48,33,37,37,30,34,55,76,80,65,87,82,59,47,69,46,76,40,59,17,100,85,70,32,51,22,44,33,37,48,45,59,76,49,67,57,52,55,80,88,51,48,62,59,39,52,53,50,43,47,75,73,43,101,49,95,74,82,75,79,57,84,55,76,77,137

pLDDT: mean 89.97, std 6.17, range [61.72, 97.12]

Foldseek 3Di:
DCVVVVNDDDAQLFLDLDQQPPDDLVRRLVRNVVSQVCCCPPVVDNDHQERERAPHEPDHDLCVLVSSVVSNHAEYEYADDDPPLDAWDWSADPVRRTHIYGYAQPGLDDDPVCVVVSQVCDVVSDVDNDHDHHYDDDD

Radius of gyration: 15.64 Å; Cα contacts (8 Å, |Δi|>4): 226; chains: 1; bounding box: 32×36×40 Å